Protein AF-A0A9E1NHL4-F1 (afdb_monomer)

Foldseek 3Di:
DDLVVLLVVLQVCLQQLVLVVNLVSCPDPVHDDDQVSLLNSLVSNLVHNLVNVLCCLVPVQVQDDPVVSVVLSVQLNVQSHSVSVVSNSVSSVCNVVSSVVSPDPDPDD

Radius of gyration: 14.48 Å; Cα contacts (8 Å, |Δi|>4): 115; chains: 1; bounding box: 31×28×46 Å

pLDDT: mean 79.1, std 15.1, range [36.72, 96.0]

Secondary structure (DSSP, 8-state):
--HHHHHHHHHHHHHTT-HHHHHHHHT-TT----HHHHHHHHHHIIIIIHHHHHHHHHHHH--S-HHHHHHHHHHHHHT-SGGGHHHHHHHHHHHHHHHHHT--S----

Sequence (109 aa):
MENTDLLEKAMEFAGKGKGRRLLNTLNKRDNYLTSFELDKVLRIYCKIGLPKEVELLKTRRGILGDDQYNTLAEKVRVNCCSERYDEFAVSLGNLLTSGMKMNPTKMDV

Structure (mmCIF, N/CA/C/O backbone):
data_AF-A0A9E1NHL4-F1
#
_entry.id   AF-A0A9E1NHL4-F1
#
loop_
_atom_site.group_PDB
_atom_site.id
_atom_site.type_symbol
_atom_site.label_atom_id
_atom_site.label_alt_id
_atom_site.label_comp_id
_atom_site.label_asym_id
_atom_site.label_entity_id
_atom_site.label_seq_id
_atom_site.pdbx_PDB_ins_code
_atom_site.Cartn_x
_atom_site.Cartn_y
_atom_site.Cartn_z
_atom_site.occupancy
_atom_site.B_iso_or_equiv
_atom_site.auth_seq_id
_atom_site.auth_comp_id
_atom_site.auth_asym_id
_atom_site.auth_atom_id
_atom_site.pdbx_PDB_model_num
ATOM 1 N N . MET A 1 1 ? -8.922 -12.011 17.666 1.00 50.38 1 MET A N 1
ATOM 2 C CA . MET A 1 1 ? -7.700 -11.320 17.214 1.00 50.38 1 MET A CA 1
ATOM 3 C C . MET A 1 1 ? -8.032 -9.845 17.320 1.00 50.38 1 MET A C 1
ATOM 5 O O . MET A 1 1 ? -8.921 -9.402 16.608 1.00 50.38 1 MET A O 1
ATOM 9 N N . GLU A 1 2 ? -7.508 -9.162 18.335 1.00 58.59 2 GLU A N 1
ATOM 10 C CA . GLU A 1 2 ? -7.857 -7.763 18.618 1.00 58.59 2 GLU A CA 1
ATOM 11 C C . GLU A 1 2 ? -7.468 -6.871 17.429 1.00 58.59 2 GLU A C 1
ATOM 13 O O . GLU A 1 2 ? -6.418 -7.083 16.821 1.00 58.59 2 GLU A O 1
ATOM 18 N N . ASN A 1 3 ? -8.307 -5.884 17.090 1.00 63.62 3 ASN A N 1
ATOM 19 C CA . ASN A 1 3 ? -8.119 -4.968 15.949 1.00 63.62 3 ASN A CA 1
ATOM 20 C C . ASN A 1 3 ? -6.725 -4.306 15.901 1.00 63.62 3 ASN A C 1
ATOM 22 O O . ASN A 1 3 ? -6.252 -3.936 14.826 1.00 63.62 3 ASN A O 1
ATOM 26 N N . THR A 1 4 ? -6.038 -4.218 17.039 1.00 73.00 4 THR A N 1
ATOM 27 C CA . THR A 1 4 ? -4.667 -3.717 17.171 1.00 73.00 4 THR A CA 1
ATOM 28 C C . THR A 1 4 ? -3.646 -4.539 16.369 1.00 73.00 4 THR A C 1
ATOM 30 O O . THR A 1 4 ? -2.835 -3.958 15.652 1.00 73.00 4 THR A O 1
ATOM 33 N N . ASP A 1 5 ? -3.724 -5.878 16.393 1.00 85.50 5 ASP A N 1
ATOM 34 C CA . ASP A 1 5 ? -2.795 -6.762 15.654 1.00 85.50 5 ASP A CA 1
ATOM 35 C C . ASP A 1 5 ? -2.981 -6.629 14.132 1.00 85.50 5 ASP A C 1
ATOM 37 O O . ASP A 1 5 ? -2.029 -6.635 13.346 1.00 85.50 5 ASP A O 1
ATOM 41 N N . LEU A 1 6 ? -4.230 -6.428 13.699 1.00 89.94 6 LEU A N 1
ATOM 42 C CA . LEU A 1 6 ? -4.555 -6.170 12.300 1.00 89.94 6 LEU A CA 1
ATOM 43 C C . LEU A 1 6 ? -3.955 -4.844 11.817 1.00 89.94 6 LEU A C 1
ATOM 45 O O . LEU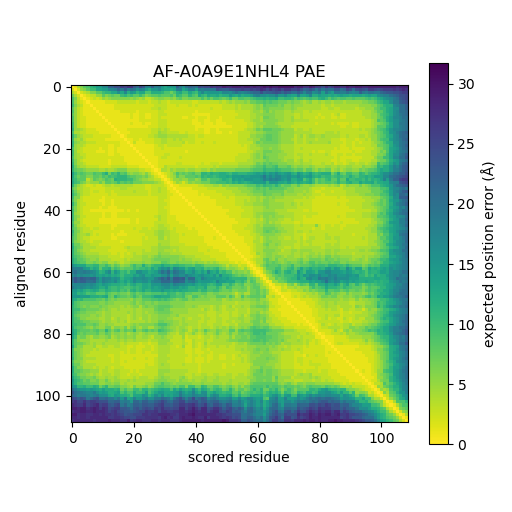 A 1 6 ? -3.341 -4.804 10.745 1.00 89.94 6 LEU A O 1
ATOM 49 N N . LEU A 1 7 ? -4.142 -3.772 12.591 1.00 91.12 7 LEU A N 1
ATOM 50 C CA . LEU A 1 7 ? -3.643 -2.442 12.259 1.00 91.12 7 LEU A CA 1
ATOM 51 C C . LEU A 1 7 ? -2.117 -2.429 12.156 1.00 91.12 7 LEU A C 1
ATOM 53 O O . LEU A 1 7 ? -1.581 -1.965 11.148 1.00 91.12 7 LEU A O 1
ATOM 57 N N . GLU A 1 8 ? -1.417 -2.976 13.151 1.00 93.06 8 GLU A N 1
ATOM 58 C CA . GLU A 1 8 ? 0.048 -3.034 13.156 1.00 93.06 8 GLU A CA 1
ATOM 59 C C . GLU A 1 8 ? 0.585 -3.776 11.932 1.00 93.06 8 GLU A C 1
ATOM 61 O O . GLU A 1 8 ? 1.476 -3.290 11.230 1.00 93.06 8 GLU A O 1
ATOM 66 N N . LYS A 1 9 ? -0.023 -4.916 11.600 1.00 93.62 9 LYS A N 1
ATOM 67 C CA . LYS A 1 9 ? 0.355 -5.720 10.437 1.00 93.62 9 LYS A CA 1
ATOM 68 C C . LYS A 1 9 ? 0.076 -5.013 9.113 1.00 93.62 9 LYS A C 1
ATOM 70 O O . LYS A 1 9 ? 0.891 -5.077 8.187 1.00 93.62 9 LYS A O 1
ATOM 75 N N . ALA A 1 10 ? -1.060 -4.325 9.007 1.00 93.00 10 ALA A N 1
ATOM 76 C CA . ALA A 1 10 ? -1.392 -3.523 7.837 1.00 93.00 10 ALA A CA 1
ATOM 77 C C . ALA A 1 10 ? -0.401 -2.359 7.670 1.00 93.00 10 ALA A C 1
ATOM 79 O O . ALA A 1 10 ? 0.119 -2.155 6.572 1.00 93.00 10 ALA A O 1
ATOM 80 N N . MET A 1 11 ? -0.057 -1.660 8.756 1.00 94.69 11 MET A N 1
ATOM 81 C CA . MET A 1 11 ? 0.963 -0.606 8.761 1.00 94.69 11 MET A CA 1
ATOM 82 C C . MET A 1 11 ? 2.356 -1.147 8.405 1.00 94.69 11 MET A C 1
ATOM 84 O O . MET A 1 11 ? 3.090 -0.506 7.650 1.00 94.69 11 MET A O 1
ATOM 88 N N . GLU A 1 12 ? 2.716 -2.344 8.875 1.00 96.00 12 GLU A N 1
ATOM 89 C CA . GLU A 1 12 ? 3.979 -3.003 8.532 1.00 96.00 12 GLU A CA 1
ATOM 90 C C . GLU A 1 12 ? 4.062 -3.297 7.026 1.00 96.00 12 GLU A C 1
ATOM 92 O O . GLU A 1 12 ? 5.058 -2.974 6.368 1.00 96.00 12 GLU A O 1
ATOM 97 N N . PHE A 1 13 ? 3.012 -3.893 6.449 1.00 95.00 13 PHE A N 1
ATOM 98 C CA . PHE A 1 13 ? 2.957 -4.159 5.010 1.00 95.00 13 PHE A CA 1
ATOM 99 C C . PHE A 1 13 ? 2.939 -2.873 4.192 1.00 95.00 13 PHE A C 1
ATOM 101 O O . PHE A 1 13 ? 3.632 -2.802 3.172 1.00 95.00 13 PHE A O 1
ATOM 108 N N . ALA A 1 14 ? 2.216 -1.860 4.669 1.00 93.31 14 ALA A N 1
ATOM 109 C CA . ALA A 1 14 ? 2.189 -0.540 4.073 1.00 93.31 14 ALA A CA 1
ATOM 110 C C . ALA A 1 14 ? 3.598 0.073 4.018 1.00 93.31 14 ALA A C 1
ATOM 112 O O . ALA A 1 14 ? 4.077 0.401 2.940 1.00 93.31 14 ALA A O 1
ATOM 113 N N . GLY A 1 15 ? 4.323 0.144 5.137 1.00 94.50 15 GLY A N 1
ATOM 114 C CA . GLY A 1 15 ? 5.650 0.775 5.197 1.00 94.50 15 GLY A CA 1
ATOM 115 C C . GLY A 1 15 ? 6.767 0.011 4.470 1.00 94.50 15 GLY A C 1
ATOM 116 O O . GLY A 1 15 ? 7.813 0.585 4.135 1.00 94.50 15 GLY A O 1
ATOM 117 N N . LYS A 1 16 ? 6.562 -1.286 4.212 1.00 92.75 16 LYS A N 1
ATOM 118 C CA . LYS A 1 16 ? 7.510 -2.154 3.494 1.00 92.75 16 LYS A CA 1
ATOM 119 C C . LYS A 1 16 ? 7.225 -2.272 1.994 1.00 92.75 16 LYS A C 1
ATOM 121 O O . LYS A 1 16 ? 7.959 -2.996 1.327 1.00 92.75 16 LYS A O 1
ATOM 126 N N . GLY A 1 17 ? 6.185 -1.615 1.472 1.00 89.25 17 GLY A N 1
ATOM 127 C CA . GLY A 1 17 ? 5.815 -1.731 0.056 1.00 89.25 17 GLY A CA 1
ATOM 128 C C . GLY A 1 17 ? 5.386 -3.149 -0.316 1.00 89.25 17 GLY A C 1
ATOM 129 O O . GLY A 1 17 ? 5.776 -3.675 -1.351 1.00 89.25 17 GLY A O 1
ATOM 130 N N . LYS A 1 18 ? 4.651 -3.819 0.581 1.00 89.56 18 LYS A N 1
ATOM 131 C CA . LYS A 1 18 ? 4.108 -5.164 0.351 1.00 89.56 18 LYS A CA 1
ATOM 132 C C . LYS A 1 18 ? 2.635 -5.067 -0.044 1.00 89.56 18 LYS A C 1
ATOM 134 O O . LYS A 1 18 ? 1.788 -5.662 0.630 1.00 89.56 18 LYS A O 1
ATOM 139 N N . GLY A 1 19 ? 2.326 -4.349 -1.125 1.00 88.62 19 GLY A N 1
ATOM 140 C CA . GLY A 1 19 ? 0.961 -4.016 -1.539 1.00 88.62 19 GLY A CA 1
ATOM 141 C C . GLY A 1 19 ? 0.044 -5.233 -1.648 1.00 88.62 19 GLY A C 1
ATOM 142 O O . GLY A 1 19 ? -1.083 -5.212 -1.162 1.00 88.62 19 GLY A O 1
ATOM 143 N N . ARG A 1 20 ? 0.549 -6.367 -2.154 1.00 88.38 20 ARG A N 1
ATOM 144 C CA . ARG A 1 20 ? -0.252 -7.605 -2.228 1.00 88.38 20 ARG A CA 1
ATOM 145 C C . ARG A 1 20 ? -0.636 -8.162 -0.861 1.00 88.38 20 ARG A C 1
ATOM 147 O O . ARG A 1 20 ? -1.755 -8.630 -0.676 1.00 88.38 20 ARG A O 1
ATOM 154 N N . ARG A 1 21 ? 0.293 -8.140 0.101 1.00 91.12 21 ARG A N 1
ATOM 155 C CA . ARG A 1 21 ? 0.004 -8.603 1.467 1.00 91.12 21 ARG A CA 1
ATOM 156 C C . ARG A 1 21 ? -0.914 -7.625 2.189 1.00 91.12 21 ARG A C 1
ATOM 158 O O . ARG A 1 21 ? -1.784 -8.079 2.925 1.00 91.12 21 ARG A O 1
ATOM 165 N N . LEU A 1 22 ? -0.751 -6.326 1.939 1.00 91.94 22 LEU A N 1
ATOM 166 C CA . LEU A 1 22 ? -1.640 -5.282 2.433 1.00 91.94 22 LEU A CA 1
ATOM 167 C C . LEU A 1 22 ? -3.081 -5.505 1.947 1.00 91.94 22 LEU A C 1
ATOM 169 O O . LEU A 1 22 ? -3.966 -5.676 2.778 1.00 91.94 22 LEU A O 1
ATOM 173 N N . LEU A 1 23 ? -3.306 -5.618 0.632 1.00 90.19 23 LEU A N 1
ATOM 174 C CA . LEU A 1 23 ? -4.638 -5.875 0.062 1.00 90.19 23 LEU A CA 1
ATOM 175 C C . LEU A 1 23 ? -5.266 -7.157 0.607 1.00 90.19 23 LEU A C 1
ATOM 177 O O . LEU A 1 23 ? -6.406 -7.145 1.052 1.00 90.19 23 LEU A O 1
ATOM 181 N N . ASN A 1 24 ? -4.506 -8.252 0.645 1.00 89.94 24 ASN A N 1
ATOM 182 C CA . ASN A 1 24 ? -4.991 -9.517 1.201 1.00 89.94 24 ASN A CA 1
ATOM 183 C C . ASN A 1 24 ? -5.319 -9.433 2.696 1.00 89.94 24 ASN A C 1
ATOM 185 O O . ASN A 1 24 ? -6.043 -10.282 3.2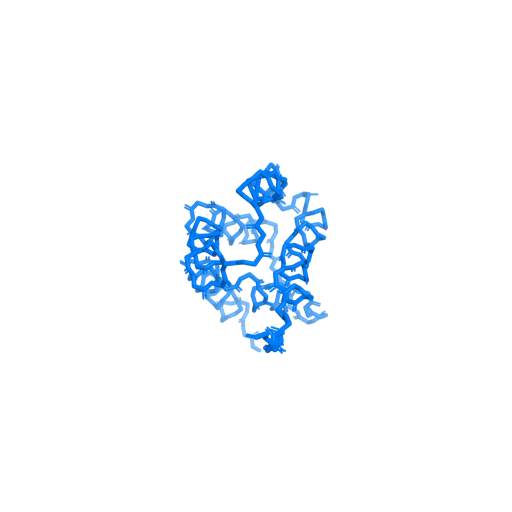05 1.00 89.94 24 ASN A O 1
ATOM 189 N N . THR A 1 25 ? -4.730 -8.482 3.418 1.00 90.25 25 THR A N 1
ATOM 190 C CA . THR A 1 25 ? -5.007 -8.268 4.841 1.00 90.25 25 THR A CA 1
ATOM 191 C C . THR A 1 25 ? -6.264 -7.429 5.018 1.00 90.25 25 THR A C 1
ATOM 193 O O . THR A 1 25 ? -7.093 -7.777 5.848 1.00 90.25 25 THR A O 1
ATOM 196 N N . LEU A 1 26 ? -6.433 -6.382 4.211 1.00 88.31 26 LEU A N 1
ATOM 197 C CA . LEU A 1 26 ? -7.571 -5.464 4.288 1.00 88.31 26 LEU A CA 1
ATOM 198 C C . LEU A 1 26 ? -8.868 -6.041 3.689 1.00 88.31 26 LEU A C 1
ATOM 200 O O . LEU A 1 26 ? -9.937 -5.758 4.203 1.00 88.31 26 LEU A O 1
ATOM 204 N N . ASN A 1 27 ? -8.789 -6.902 2.668 1.00 86.31 27 ASN A N 1
ATOM 205 C CA . ASN A 1 27 ? -9.965 -7.490 2.001 1.00 86.31 27 ASN A CA 1
ATOM 206 C C . ASN A 1 27 ? -10.515 -8.768 2.668 1.00 86.31 27 ASN A C 1
ATOM 208 O O . ASN A 1 27 ? -11.362 -9.458 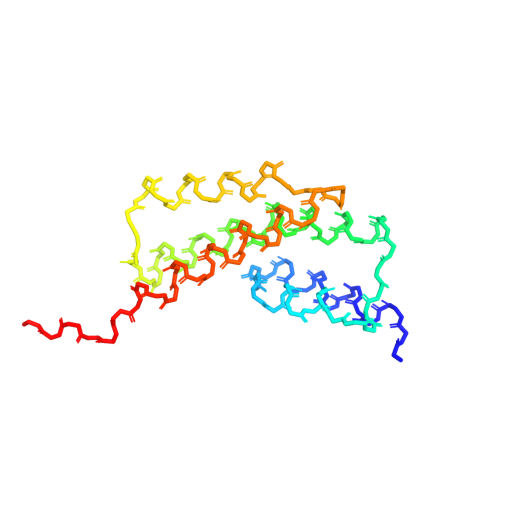2.097 1.00 86.31 27 ASN A O 1
ATOM 212 N N . LYS A 1 28 ? -10.022 -9.150 3.851 1.00 85.81 28 LYS A N 1
ATOM 213 C CA . LYS A 1 28 ? -10.564 -10.308 4.580 1.00 85.81 28 LYS A CA 1
ATOM 214 C C . LYS A 1 28 ? -11.882 -9.932 5.249 1.00 85.81 28 LYS A C 1
ATOM 216 O O . LYS A 1 28 ? -11.939 -8.936 5.955 1.00 85.81 28 LYS A O 1
ATOM 221 N N . ARG A 1 29 ? -12.905 -10.779 5.088 1.00 70.06 29 ARG A N 1
ATOM 222 C CA . ARG A 1 29 ? -14.279 -10.551 5.583 1.00 70.06 29 ARG A CA 1
ATOM 223 C C . ARG A 1 29 ? -14.401 -10.286 7.089 1.00 70.06 29 ARG A C 1
ATOM 225 O O . ARG A 1 29 ? -15.390 -9.689 7.491 1.00 70.06 29 ARG A O 1
ATOM 232 N N . ASP A 1 30 ? -13.418 -10.700 7.885 1.00 77.38 30 ASP A N 1
ATOM 233 C CA . ASP A 1 30 ? -13.428 -10.552 9.349 1.00 77.38 30 ASP A CA 1
ATOM 234 C C . ASP A 1 30 ? -12.505 -9.425 9.847 1.00 77.38 30 ASP A C 1
ATOM 236 O O . ASP A 1 30 ? -12.391 -9.192 11.048 1.00 77.38 30 ASP A O 1
ATOM 240 N N . ASN A 1 31 ? -11.827 -8.728 8.931 1.00 78.25 31 ASN A N 1
ATOM 241 C CA . ASN A 1 31 ? -10.864 -7.683 9.244 1.00 78.25 31 ASN A CA 1
ATOM 242 C C . ASN A 1 31 ? -11.503 -6.312 9.024 1.00 78.25 31 ASN A C 1
ATOM 244 O O . ASN A 1 31 ? -11.608 -5.849 7.891 1.00 78.25 31 ASN A O 1
ATOM 248 N N . TYR A 1 32 ? -11.888 -5.648 10.109 1.00 79.38 32 TYR A N 1
ATOM 249 C CA . TYR A 1 32 ? -12.489 -4.320 10.049 1.00 79.38 32 TYR A CA 1
ATOM 250 C C . TYR A 1 32 ? -11.553 -3.300 10.687 1.00 79.38 32 TYR A C 1
ATOM 252 O O . TYR A 1 32 ? -11.299 -3.339 11.887 1.00 79.38 32 TYR A O 1
ATOM 260 N N . LEU A 1 33 ? -11.052 -2.377 9.868 1.00 85.81 33 LEU A N 1
ATOM 261 C CA . LEU A 1 33 ? -10.434 -1.145 10.343 1.00 85.81 33 LEU A CA 1
ATOM 262 C C . LEU A 1 33 ? -11.478 -0.033 10.315 1.00 85.81 33 LEU A C 1
ATOM 264 O O . LEU A 1 33 ? -12.300 0.042 9.399 1.00 85.81 33 LEU A O 1
ATOM 268 N N . THR A 1 34 ? -11.420 0.864 11.292 1.00 90.31 34 THR A N 1
ATOM 269 C CA . THR A 1 34 ? -12.154 2.129 11.216 1.00 90.31 34 THR A CA 1
ATOM 270 C C . THR A 1 34 ? -11.659 2.960 10.028 1.00 90.31 34 THR A C 1
ATOM 272 O O . THR A 1 34 ? -10.534 2.787 9.549 1.00 90.31 34 THR A O 1
ATOM 275 N N . SER A 1 35 ? -12.466 3.919 9.565 1.00 87.44 35 SER A N 1
ATOM 276 C CA . SER A 1 35 ? -12.063 4.821 8.473 1.00 87.44 35 SER A CA 1
ATOM 277 C C . SER A 1 35 ? -10.762 5.574 8.783 1.00 87.44 35 SER A C 1
ATOM 279 O O . SER A 1 35 ? -9.942 5.779 7.890 1.00 87.44 35 SER A O 1
ATOM 281 N N . PHE A 1 36 ? -10.543 5.930 10.052 1.00 90.12 36 PHE A N 1
ATOM 282 C CA . PHE A 1 36 ? -9.336 6.599 10.536 1.00 90.12 36 PHE A CA 1
ATOM 283 C C . PHE A 1 36 ? -8.099 5.691 10.516 1.00 90.12 36 PHE A C 1
ATOM 285 O O . PHE A 1 36 ? -7.011 6.114 10.124 1.00 90.12 36 PHE A O 1
ATOM 292 N N . GLU A 1 37 ? -8.246 4.434 10.925 1.00 92.44 37 GLU A N 1
ATOM 293 C CA . GLU A 1 37 ? -7.167 3.444 10.879 1.00 92.44 37 GLU A CA 1
ATOM 294 C C . GLU A 1 37 ? -6.793 3.089 9.442 1.00 92.44 37 GLU A C 1
ATOM 296 O O . GLU A 1 37 ? -5.610 3.049 9.099 1.00 92.44 37 GLU A O 1
ATOM 301 N N . LEU A 1 38 ? -7.799 2.905 8.585 1.00 91.31 38 LEU A N 1
ATOM 302 C CA . LEU A 1 38 ? -7.590 2.685 7.164 1.00 91.31 38 LEU A CA 1
ATOM 303 C C . LEU A 1 38 ? -6.873 3.882 6.524 1.00 91.31 38 LEU A C 1
ATOM 305 O O . LEU A 1 38 ? -5.891 3.682 5.814 1.00 91.31 38 LEU A O 1
ATOM 309 N N . ASP A 1 39 ? -7.284 5.118 6.826 1.00 91.50 39 ASP A N 1
ATOM 310 C CA . ASP A 1 39 ? -6.609 6.327 6.331 1.00 91.50 39 ASP A CA 1
ATOM 311 C C . ASP A 1 39 ? -5.127 6.366 6.742 1.00 91.50 39 ASP A C 1
ATOM 313 O O . ASP A 1 39 ? -4.254 6.619 5.909 1.00 91.50 39 ASP A O 1
ATOM 317 N N . LYS A 1 40 ? -4.798 6.025 7.995 1.00 92.81 40 LYS A N 1
ATOM 318 C CA . LYS A 1 40 ? -3.396 5.926 8.444 1.00 92.81 40 LYS A CA 1
ATOM 319 C C . LYS A 1 40 ? -2.597 4.910 7.632 1.00 92.81 40 LYS A C 1
ATOM 321 O O . LYS A 1 40 ? -1.490 5.217 7.184 1.00 92.81 40 LYS A O 1
ATOM 326 N N . VAL A 1 41 ? -3.145 3.710 7.446 1.00 93.56 41 VAL A N 1
ATOM 327 C CA . VAL A 1 41 ? -2.505 2.635 6.677 1.00 93.56 41 VAL A CA 1
ATOM 328 C C . VAL A 1 41 ? -2.266 3.076 5.232 1.00 93.56 41 VAL A C 1
ATOM 330 O O . VAL A 1 41 ? -1.152 2.930 4.723 1.00 93.56 41 VAL A O 1
ATOM 333 N N . LEU A 1 42 ? -3.279 3.664 4.591 1.00 91.69 42 LEU A N 1
ATOM 334 C CA . LEU A 1 42 ? -3.191 4.154 3.217 1.00 91.69 42 LEU A CA 1
ATOM 335 C C . LEU A 1 42 ? -2.154 5.275 3.091 1.00 91.69 42 LEU A C 1
ATOM 337 O O . LEU A 1 42 ? -1.275 5.195 2.234 1.00 91.69 42 LEU A O 1
ATOM 341 N N . ARG A 1 43 ? -2.144 6.255 4.004 1.00 92.00 43 ARG A N 1
ATOM 342 C CA . ARG A 1 43 ? -1.124 7.319 4.028 1.00 92.00 43 ARG A CA 1
ATOM 343 C C . ARG A 1 43 ? 0.295 6.771 4.127 1.00 92.00 43 ARG A C 1
ATOM 345 O O . ARG A 1 43 ? 1.180 7.259 3.424 1.00 92.00 43 ARG A O 1
ATOM 352 N N . ILE A 1 44 ? 0.527 5.777 4.987 1.00 94.12 44 ILE A N 1
ATOM 353 C CA . ILE A 1 44 ? 1.841 5.129 5.112 1.00 94.12 44 ILE A CA 1
ATOM 354 C C . ILE A 1 44 ? 2.208 4.433 3.808 1.00 94.12 44 ILE A C 1
ATOM 356 O O . ILE A 1 44 ? 3.326 4.602 3.314 1.00 94.12 44 ILE A O 1
ATOM 360 N N . TYR A 1 45 ? 1.272 3.673 3.240 1.00 92.19 45 TYR A N 1
ATOM 361 C CA . TYR A 1 45 ? 1.518 2.980 1.989 1.00 92.19 45 TYR A CA 1
ATOM 362 C C . TYR A 1 45 ? 1.862 3.983 0.890 1.00 92.19 45 TYR A C 1
ATOM 364 O O . TYR A 1 45 ? 2.890 3.835 0.254 1.00 92.19 45 TYR A O 1
ATOM 372 N N . CYS A 1 46 ? 1.125 5.073 0.721 1.00 89.44 46 CYS A N 1
ATOM 373 C CA . CYS A 1 46 ? 1.399 6.007 -0.370 1.00 89.44 46 CYS A CA 1
ATOM 374 C C . CYS A 1 46 ? 2.654 6.852 -0.184 1.00 89.44 46 CYS A C 1
ATOM 376 O O . CYS A 1 46 ? 3.330 7.151 -1.165 1.00 89.44 46 CYS A O 1
ATOM 378 N N . LYS A 1 47 ? 3.005 7.213 1.055 1.00 90.25 47 LYS A N 1
ATOM 379 C CA . LYS A 1 47 ? 4.231 7.979 1.318 1.00 90.25 47 LYS A CA 1
ATOM 380 C C . LYS A 1 47 ? 5.494 7.125 1.284 1.00 90.25 47 LYS A C 1
ATOM 382 O O . LYS A 1 47 ? 6.548 7.630 0.920 1.00 90.25 47 LYS A O 1
ATOM 387 N N . ILE A 1 48 ? 5.406 5.867 1.714 1.00 91.38 48 ILE A N 1
ATOM 388 C CA . ILE A 1 48 ? 6.581 5.025 1.975 1.00 91.38 48 ILE A CA 1
ATOM 389 C C . ILE A 1 48 ? 6.525 3.737 1.157 1.00 91.38 48 ILE A C 1
ATOM 391 O O . ILE A 1 48 ? 7.496 3.375 0.497 1.00 91.38 48 ILE A O 1
ATOM 395 N N . GLY A 1 49 ? 5.399 3.032 1.214 1.00 91.31 49 GLY A N 1
ATOM 396 C CA . GLY A 1 49 ? 5.222 1.726 0.590 1.00 91.31 49 GLY A CA 1
ATOM 397 C C . GLY A 1 49 ? 5.271 1.735 -0.927 1.00 91.31 49 GLY A C 1
ATOM 398 O O . GLY A 1 49 ? 6.045 0.990 -1.513 1.00 91.31 49 GLY A O 1
ATOM 399 N N . LEU A 1 50 ? 4.456 2.579 -1.549 1.00 87.44 50 LEU A N 1
ATOM 400 C CA . LEU A 1 50 ? 4.294 2.690 -2.985 1.00 87.44 50 LEU A CA 1
ATOM 401 C C . LEU A 1 50 ? 5.608 3.107 -3.659 1.00 87.44 50 LEU A C 1
ATOM 403 O O . LEU A 1 50 ? 6.004 2.393 -4.573 1.00 87.44 50 LEU A O 1
ATOM 407 N N . PRO A 1 51 ? 6.356 4.137 -3.200 1.00 86.31 51 PRO A N 1
ATOM 408 C CA . PRO A 1 51 ? 7.680 4.429 -3.754 1.00 86.31 51 PRO A CA 1
ATOM 409 C C . PRO A 1 51 ? 8.636 3.232 -3.704 1.00 86.31 51 PRO A C 1
ATOM 411 O O . PRO A 1 51 ? 9.265 2.913 -4.709 1.00 86.31 51 PRO A O 1
ATOM 414 N N . LYS A 1 52 ? 8.698 2.516 -2.571 1.00 88.12 52 LYS A N 1
ATOM 415 C CA . LYS A 1 52 ? 9.537 1.313 -2.431 1.00 88.12 52 LYS A CA 1
ATOM 416 C C . LYS A 1 52 ? 9.092 0.184 -3.354 1.00 88.12 52 LYS A C 1
ATOM 418 O O . LYS A 1 52 ? 9.923 -0.514 -3.923 1.00 88.12 52 LYS A O 1
ATOM 423 N N . GLU A 1 53 ? 7.788 -0.033 -3.482 1.00 83.06 53 GLU A N 1
ATOM 424 C CA . GLU A 1 53 ? 7.237 -1.077 -4.345 1.00 83.06 53 GLU A CA 1
ATOM 425 C C . GLU A 1 53 ? 7.489 -0.750 -5.820 1.00 83.06 53 GLU A C 1
ATOM 427 O O . GLU A 1 53 ? 7.923 -1.623 -6.568 1.00 83.06 53 GLU A O 1
ATOM 432 N N . VAL A 1 54 ? 7.333 0.518 -6.213 1.00 78.94 54 VAL A N 1
ATOM 433 C CA . VAL A 1 54 ? 7.707 1.027 -7.540 1.00 78.94 54 VAL A CA 1
ATOM 434 C C . VAL A 1 54 ? 9.195 0.815 -7.799 1.00 78.94 54 VAL A C 1
ATOM 436 O O . VAL A 1 54 ? 9.550 0.256 -8.832 1.00 78.94 54 VAL A O 1
ATOM 439 N N . GLU A 1 55 ? 10.070 1.182 -6.862 1.00 79.44 55 GLU A N 1
ATOM 440 C CA . GLU A 1 55 ? 11.515 0.984 -7.000 1.00 79.44 55 GLU A CA 1
ATOM 441 C C . GLU A 1 55 ? 11.872 -0.502 -7.148 1.00 79.44 55 GLU A C 1
ATOM 443 O O . GLU A 1 55 ? 12.647 -0.866 -8.032 1.00 79.44 55 GLU A O 1
ATOM 448 N N . LEU A 1 56 ? 11.275 -1.387 -6.342 1.00 77.44 56 LEU A N 1
ATOM 449 C CA . LEU A 1 56 ? 11.490 -2.835 -6.427 1.00 77.44 56 LEU A CA 1
ATOM 450 C C . LEU A 1 56 ? 11.026 -3.411 -7.767 1.00 77.44 56 LEU A C 1
ATOM 452 O O . LEU A 1 56 ? 11.728 -4.232 -8.358 1.00 77.44 56 LEU A O 1
ATOM 456 N N . LEU A 1 57 ? 9.846 -3.010 -8.240 1.00 72.44 57 LEU A N 1
ATOM 457 C CA . LEU A 1 57 ? 9.295 -3.471 -9.513 1.00 72.44 57 LEU A CA 1
ATOM 458 C C . LEU A 1 57 ? 10.088 -2.917 -10.708 1.00 72.44 57 LEU A C 1
ATOM 460 O O . LEU A 1 57 ? 10.306 -3.645 -11.677 1.00 72.44 57 LEU A O 1
ATOM 464 N N . LYS A 1 58 ? 10.591 -1.682 -10.605 1.00 72.50 58 LYS A N 1
ATOM 465 C CA . LYS A 1 58 ? 11.471 -1.063 -11.600 1.00 72.50 58 LYS A CA 1
ATOM 466 C C . LYS A 1 58 ? 12.830 -1.763 -11.664 1.00 72.50 58 LYS A C 1
ATOM 468 O O . LYS A 1 58 ? 13.213 -2.271 -12.710 1.00 72.50 58 LYS A O 1
ATOM 473 N N . THR A 1 59 ? 13.547 -1.820 -10.542 1.00 70.00 59 THR A N 1
ATOM 474 C CA . THR A 1 59 ? 14.962 -2.236 -10.491 1.00 70.00 59 THR A CA 1
ATOM 475 C C . THR A 1 59 ? 15.166 -3.744 -10.524 1.00 70.00 59 THR A C 1
ATOM 477 O O . THR A 1 59 ? 16.096 -4.220 -11.165 1.00 70.00 59 THR A O 1
ATOM 480 N N . ARG A 1 60 ? 14.324 -4.516 -9.826 1.00 65.44 60 ARG A N 1
ATOM 481 C CA . ARG A 1 60 ? 14.556 -5.961 -9.657 1.00 65.44 60 ARG A CA 1
ATOM 482 C C . ARG A 1 60 ? 13.859 -6.817 -10.689 1.0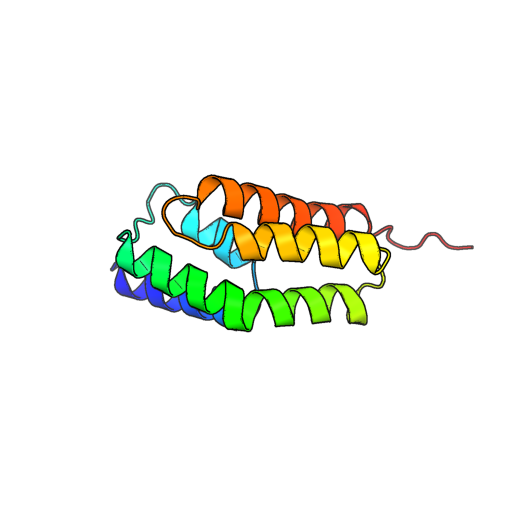0 65.44 60 ARG A C 1
ATOM 484 O O . ARG A 1 60 ? 14.174 -7.999 -10.786 1.00 65.44 60 ARG A O 1
ATOM 491 N N . ARG A 1 61 ? 12.855 -6.270 -11.371 1.00 62.00 61 ARG A N 1
ATOM 492 C CA . ARG A 1 61 ? 12.023 -7.058 -12.272 1.00 62.00 61 ARG A CA 1
ATOM 493 C C . ARG A 1 61 ? 12.200 -6.666 -13.737 1.00 62.00 61 ARG A C 1
ATOM 495 O O . ARG A 1 61 ? 12.217 -7.567 -14.557 1.00 62.00 61 ARG A O 1
ATOM 502 N N . GLY A 1 62 ? 12.403 -5.388 -14.078 1.00 61.59 62 GLY A N 1
ATOM 503 C CA . GLY A 1 62 ? 12.632 -4.984 -15.478 1.00 61.59 62 GLY A CA 1
ATOM 504 C C . GLY A 1 62 ? 11.437 -5.276 -16.399 1.00 61.59 62 GLY A C 1
ATOM 505 O O . GLY A 1 62 ? 11.612 -5.614 -17.562 1.00 61.59 62 GLY A O 1
ATOM 506 N N . ILE A 1 63 ? 10.224 -5.214 -15.840 1.00 58.56 63 ILE A N 1
ATOM 507 C CA . ILE A 1 63 ? 9.019 -5.846 -16.397 1.00 58.56 63 ILE A CA 1
ATOM 508 C C . ILE A 1 63 ? 8.109 -4.898 -17.222 1.00 58.56 63 ILE A C 1
ATOM 510 O O . ILE A 1 63 ? 7.346 -5.378 -18.053 1.00 58.56 63 ILE A O 1
ATOM 514 N N . LEU A 1 64 ? 8.161 -3.573 -17.032 1.00 55.62 64 LEU A N 1
ATOM 515 C CA . LEU A 1 64 ? 7.395 -2.592 -17.830 1.00 55.62 64 LEU A CA 1
ATOM 516 C C . LEU A 1 64 ? 8.298 -1.420 -18.244 1.00 55.62 64 LEU A C 1
ATOM 518 O O . LEU A 1 64 ? 9.290 -1.139 -17.568 1.00 55.62 64 LEU A O 1
ATOM 522 N N . GLY A 1 65 ? 7.903 -0.709 -19.305 1.00 61.25 65 GLY A N 1
ATOM 523 C CA . GLY A 1 65 ? 8.463 0.598 -19.661 1.00 61.25 65 GLY A CA 1
ATOM 524 C C . GLY A 1 65 ? 8.188 1.666 -18.592 1.00 61.25 65 GLY A C 1
ATOM 525 O O . GLY A 1 65 ? 7.205 1.587 -17.844 1.00 61.25 65 GLY A O 1
ATOM 526 N N . ASP A 1 66 ? 9.076 2.660 -18.501 1.00 64.44 66 ASP A N 1
ATOM 527 C CA . ASP A 1 66 ? 9.050 3.712 -17.471 1.00 64.44 66 ASP A CA 1
ATOM 528 C C . ASP A 1 66 ? 7.724 4.500 -17.442 1.00 64.44 66 ASP A C 1
ATOM 530 O O . ASP A 1 66 ? 7.197 4.847 -16.384 1.00 64.44 66 ASP A O 1
ATOM 534 N N . ASP A 1 67 ? 7.152 4.749 -18.612 1.00 70.25 67 ASP A N 1
ATOM 535 C CA . ASP A 1 67 ? 5.908 5.471 -18.862 1.00 70.25 67 ASP A CA 1
ATOM 536 C C . ASP A 1 67 ? 4.663 4.724 -18.354 1.00 70.25 67 ASP A C 1
ATOM 538 O O . ASP A 1 67 ? 3.765 5.322 -17.746 1.00 70.25 67 ASP A O 1
ATOM 542 N N . GLN A 1 68 ? 4.632 3.401 -18.517 1.00 70.50 68 GLN A N 1
ATOM 543 C CA . GLN A 1 68 ? 3.523 2.561 -18.060 1.00 70.50 68 GLN A CA 1
ATOM 544 C C . GLN A 1 68 ? 3.527 2.379 -16.532 1.00 70.50 68 GLN A C 1
ATOM 546 O O . GLN A 1 68 ? 2.460 2.390 -15.907 1.00 70.50 68 GLN A O 1
ATOM 551 N N . TYR A 1 69 ? 4.713 2.283 -15.913 1.00 72.19 69 TYR A N 1
ATOM 552 C CA . TYR A 1 69 ? 4.857 2.205 -14.453 1.00 72.19 69 TYR A CA 1
ATOM 553 C C . TYR A 1 69 ? 4.465 3.507 -13.761 1.00 72.19 69 TYR A C 1
ATOM 555 O O . TYR A 1 69 ? 3.675 3.483 -12.815 1.00 72.19 69 TYR A O 1
ATOM 563 N N . ASN A 1 70 ? 4.986 4.639 -14.238 1.00 73.31 70 ASN A N 1
ATOM 564 C CA . ASN A 1 70 ? 4.725 5.939 -13.623 1.00 73.31 70 ASN A CA 1
ATOM 565 C C . ASN A 1 70 ? 3.238 6.301 -13.696 1.00 73.31 70 ASN A C 1
ATOM 567 O O . ASN A 1 70 ? 2.660 6.745 -12.706 1.00 73.31 70 ASN A O 1
ATOM 571 N N . THR A 1 71 ? 2.592 6.022 -14.831 1.00 78.75 71 THR A N 1
ATOM 572 C CA . THR A 1 71 ? 1.155 6.270 -15.009 1.00 78.75 71 THR A CA 1
ATOM 573 C C . THR A 1 71 ? 0.305 5.458 -14.030 1.00 78.75 71 THR A C 1
ATOM 575 O O . THR A 1 71 ? -0.658 5.971 -13.459 1.00 78.75 71 THR A O 1
ATOM 578 N N . LEU A 1 72 ? 0.637 4.181 -13.818 1.00 72.81 72 LEU A N 1
ATOM 579 C CA . LEU A 1 72 ? -0.127 3.318 -12.917 1.00 72.81 72 LEU A CA 1
ATOM 580 C C . LEU A 1 72 ? 0.143 3.640 -11.440 1.00 72.81 72 LEU A C 1
ATOM 582 O O . LEU A 1 72 ? -0.794 3.658 -10.643 1.00 72.81 72 LEU A O 1
ATOM 586 N N . ALA A 1 73 ? 1.393 3.942 -11.084 1.00 78.31 73 ALA A N 1
ATOM 587 C CA . ALA A 1 73 ? 1.758 4.389 -9.743 1.00 78.31 73 ALA A CA 1
ATOM 588 C C . ALA A 1 73 ? 1.062 5.708 -9.378 1.00 78.31 73 ALA A C 1
ATOM 590 O O . ALA A 1 73 ? 0.538 5.833 -8.272 1.00 78.31 73 ALA A O 1
ATOM 591 N N . GLU A 1 74 ? 0.973 6.654 -10.316 1.00 82.69 74 GLU A N 1
ATOM 592 C CA . GLU A 1 74 ? 0.268 7.915 -10.085 1.00 82.69 74 GLU A CA 1
ATOM 593 C C . GLU A 1 74 ? -1.232 7.691 -9.854 1.00 82.69 74 GLU A C 1
ATOM 595 O O . GLU A 1 74 ? -1.803 8.284 -8.942 1.00 82.69 74 GLU A O 1
ATOM 600 N N . LYS A 1 75 ? -1.866 6.760 -10.582 1.00 82.00 75 LYS A N 1
ATOM 601 C CA . LYS A 1 75 ? -3.267 6.374 -10.319 1.00 82.00 75 LYS A CA 1
ATOM 602 C C . LYS A 1 75 ? -3.461 5.846 -8.897 1.00 82.00 75 LYS A C 1
ATOM 604 O O . LYS A 1 75 ? -4.397 6.256 -8.216 1.00 82.00 75 LYS A O 1
ATOM 609 N N . VAL A 1 76 ? -2.565 4.975 -8.423 1.00 82.12 76 VAL A N 1
ATOM 610 C CA . VAL A 1 76 ? -2.606 4.483 -7.033 1.00 82.12 76 VAL A CA 1
ATOM 611 C C . VAL A 1 76 ? -2.415 5.637 -6.044 1.00 82.12 76 VAL A C 1
ATOM 613 O O . VAL A 1 76 ? -3.124 5.704 -5.041 1.00 82.12 76 VAL A O 1
ATOM 616 N N . ARG A 1 77 ? -1.500 6.569 -6.337 1.00 82.81 77 ARG A N 1
ATOM 617 C CA . ARG A 1 77 ? -1.216 7.739 -5.495 1.00 82.81 77 ARG A CA 1
ATOM 618 C C . ARG A 1 77 ? -2.430 8.662 -5.356 1.00 82.81 77 ARG A C 1
ATOM 620 O O . ARG A 1 77 ? -2.752 9.061 -4.241 1.00 82.81 77 ARG A O 1
ATOM 627 N N . VAL A 1 78 ? -3.110 8.973 -6.462 1.00 85.25 78 VAL A N 1
ATOM 628 C CA . VAL A 1 78 ? -4.294 9.855 -6.495 1.00 85.25 78 VAL A CA 1
ATOM 629 C C . VAL A 1 78 ? -5.486 9.250 -5.749 1.00 85.25 78 VAL A C 1
ATOM 631 O O . VAL A 1 78 ? -6.288 9.979 -5.168 1.00 85.25 78 VAL A O 1
ATOM 634 N N . ASN A 1 79 ? -5.588 7.922 -5.719 1.00 83.50 79 ASN A N 1
ATOM 635 C CA . ASN A 1 79 ? -6.713 7.213 -5.106 1.00 83.50 79 ASN A CA 1
ATOM 636 C C . ASN A 1 79 ? -6.462 6.829 -3.639 1.00 83.50 79 ASN A C 1
ATOM 638 O O . ASN A 1 79 ? -7.209 6.046 -3.063 1.00 83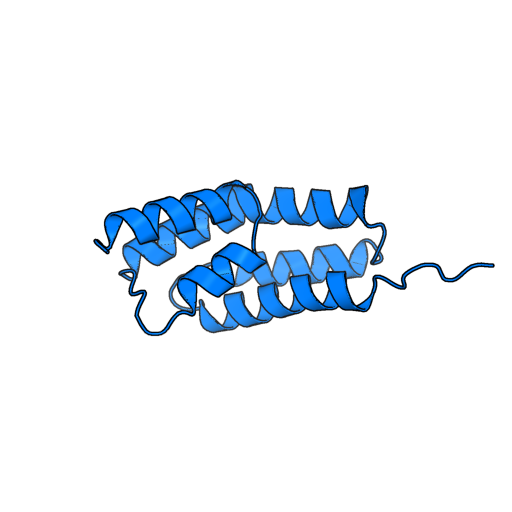.50 79 ASN A O 1
ATOM 642 N N . CYS A 1 80 ? -5.410 7.360 -3.017 1.00 80.56 80 CYS A N 1
ATOM 643 C CA . CYS A 1 80 ? -4.951 6.934 -1.703 1.00 80.56 80 CYS A CA 1
ATOM 644 C C . CYS A 1 80 ? -5.711 7.557 -0.521 1.00 80.56 80 CYS A C 1
ATOM 646 O O . CYS A 1 80 ? -5.125 8.234 0.327 1.00 80.56 80 CYS A O 1
ATOM 648 N N . CYS A 1 81 ? -7.021 7.336 -0.457 1.00 84.50 81 CYS A N 1
ATOM 649 C CA . CYS A 1 81 ? -7.863 7.735 0.667 1.00 84.50 81 CYS A CA 1
ATOM 650 C C . CYS A 1 81 ? -8.869 6.634 1.016 1.00 84.50 81 CYS A C 1
ATOM 652 O O . CYS A 1 81 ? -9.201 5.790 0.183 1.00 84.50 81 CYS A O 1
ATOM 654 N N . SER A 1 82 ? -9.344 6.631 2.264 1.00 85.50 82 SER A N 1
ATOM 655 C CA . SER A 1 82 ? -10.285 5.617 2.760 1.00 85.50 82 SER A CA 1
ATOM 656 C C . SER A 1 82 ? -11.613 5.625 1.996 1.00 85.50 82 SER A C 1
ATOM 658 O O . SER A 1 82 ? -12.156 4.564 1.716 1.00 85.50 82 SER A O 1
ATOM 660 N N . GLU A 1 83 ? -12.083 6.801 1.579 1.00 89.31 83 GLU A N 1
ATOM 661 C CA . GLU A 1 83 ? -13.291 6.990 0.758 1.00 89.31 83 GLU A CA 1
ATOM 662 C C . GLU A 1 83 ? -13.169 6.392 -0.650 1.00 89.31 83 GLU A C 1
ATOM 664 O O . GLU A 1 83 ? -14.172 6.054 -1.269 1.00 89.31 83 GLU A O 1
ATOM 669 N N . ARG A 1 84 ? -11.939 6.248 -1.158 1.00 89.56 84 ARG A N 1
ATOM 670 C CA . ARG A 1 84 ? -11.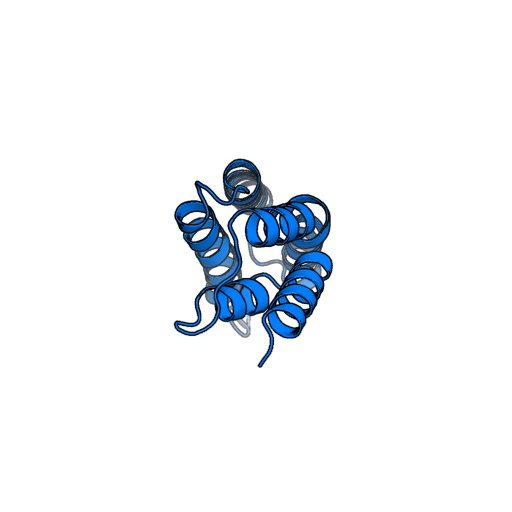647 5.690 -2.488 1.00 89.56 84 ARG A CA 1
ATOM 671 C C . ARG A 1 84 ? -10.880 4.378 -2.389 1.00 89.56 84 ARG A C 1
ATOM 673 O O . ARG A 1 84 ? -10.167 4.000 -3.319 1.00 89.56 84 ARG A O 1
ATOM 680 N N . TYR A 1 85 ? -11.031 3.670 -1.267 1.00 88.62 85 TYR A N 1
ATOM 681 C CA . TYR A 1 85 ? -10.334 2.411 -1.026 1.00 88.62 85 TYR A CA 1
ATOM 682 C C . TYR A 1 85 ? -10.583 1.387 -2.137 1.00 88.62 85 TYR A C 1
ATOM 684 O O . TYR A 1 85 ? -9.644 0.721 -2.563 1.00 88.62 85 TYR A O 1
ATOM 692 N N . ASP A 1 86 ? -11.807 1.299 -2.657 1.00 89.62 86 ASP A N 1
ATOM 693 C CA . ASP A 1 86 ? -12.135 0.363 -3.734 1.00 89.62 86 ASP A CA 1
ATOM 694 C C . ASP A 1 86 ? -11.335 0.669 -5.010 1.00 89.62 86 ASP A C 1
ATOM 696 O O . ASP A 1 86 ? -10.732 -0.220 -5.617 1.00 89.62 86 ASP A O 1
ATOM 700 N N . GLU A 1 87 ? -11.236 1.948 -5.382 1.00 90.31 87 GLU A N 1
ATOM 701 C CA . GLU A 1 87 ? -10.433 2.391 -6.526 1.00 90.31 87 GLU A CA 1
ATOM 702 C C . GLU A 1 87 ? -8.934 2.167 -6.299 1.00 90.31 87 GLU A C 1
ATOM 704 O O . GLU A 1 87 ? -8.204 1.768 -7.218 1.00 90.31 87 GLU A O 1
ATOM 709 N N . PHE A 1 88 ? -8.464 2.401 -5.071 1.00 89.00 88 PHE A N 1
ATOM 710 C CA . PHE A 1 88 ? -7.107 2.077 -4.648 1.00 89.00 88 PHE A CA 1
ATOM 711 C C . PHE A 1 88 ? -6.832 0.576 -4.780 1.00 89.00 88 PHE A C 1
ATOM 713 O O . PHE A 1 88 ? -5.821 0.192 -5.372 1.00 89.00 88 PHE A O 1
ATOM 720 N N . ALA A 1 89 ? -7.732 -0.277 -4.287 1.00 88.94 89 ALA A N 1
ATOM 721 C CA . ALA A 1 89 ? -7.591 -1.725 -4.307 1.00 88.94 89 ALA A CA 1
ATOM 722 C C . ALA A 1 89 ? -7.537 -2.265 -5.739 1.00 88.94 89 ALA A C 1
ATOM 724 O O . ALA A 1 89 ? -6.690 -3.109 -6.043 1.00 88.94 89 ALA A O 1
ATOM 725 N N . VAL A 1 90 ? -8.365 -1.724 -6.638 1.00 89.38 90 VAL A N 1
ATOM 726 C CA . VAL A 1 90 ? -8.317 -2.028 -8.074 1.00 89.38 90 VAL A CA 1
ATOM 727 C C . VAL A 1 90 ? -6.996 -1.5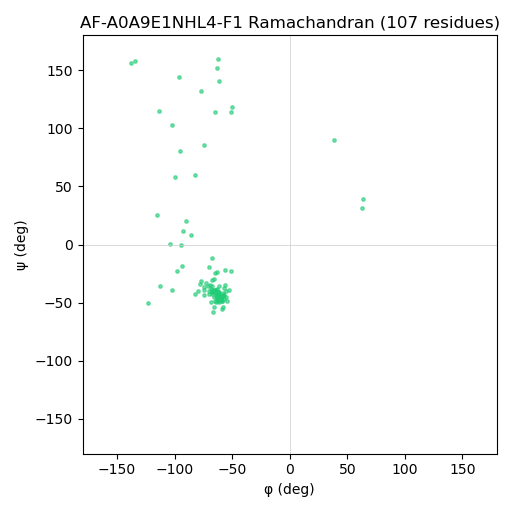66 -8.691 1.00 89.38 90 VAL A C 1
ATOM 729 O O . VAL A 1 90 ? -6.324 -2.348 -9.364 1.00 89.38 90 VAL A O 1
ATOM 732 N N . SER A 1 91 ? -6.585 -0.318 -8.451 1.00 86.62 91 SER A N 1
ATOM 733 C CA . SER A 1 91 ? -5.362 0.254 -9.038 1.00 86.62 91 SER A CA 1
ATOM 734 C C . SER A 1 91 ? -4.111 -0.506 -8.589 1.00 86.62 91 SER A C 1
ATOM 736 O O . SER A 1 91 ? -3.259 -0.856 -9.408 1.00 86.62 91 SER A O 1
ATOM 738 N N . LEU A 1 92 ? -4.028 -0.829 -7.297 1.00 84.88 92 LEU A N 1
ATOM 739 C CA . LEU A 1 92 ? -2.944 -1.616 -6.724 1.00 84.88 92 LEU A CA 1
ATOM 740 C C . LEU A 1 92 ? -3.006 -3.082 -7.180 1.00 84.88 92 LEU A C 1
ATOM 742 O O . LEU A 1 92 ? -1.980 -3.671 -7.517 1.00 84.88 92 LEU A O 1
ATOM 746 N N . GLY A 1 93 ? -4.198 -3.675 -7.265 1.00 85.56 93 GLY A N 1
ATOM 747 C CA . GLY A 1 93 ? -4.393 -5.013 -7.826 1.00 85.56 93 GLY A CA 1
ATOM 748 C C . GLY A 1 93 ? -3.902 -5.110 -9.272 1.00 85.56 93 GLY A C 1
ATOM 749 O O . GLY A 1 93 ? -3.208 -6.068 -9.628 1.00 85.56 93 GLY A O 1
ATOM 750 N N . ASN A 1 94 ? -4.176 -4.085 -10.080 1.00 80.81 94 ASN A N 1
ATOM 751 C CA . ASN A 1 94 ? -3.672 -3.962 -11.444 1.00 80.81 94 ASN A CA 1
ATOM 752 C C . ASN A 1 94 ? -2.148 -3.804 -11.472 1.00 80.81 94 ASN A C 1
ATOM 754 O O . ASN A 1 94 ? -1.503 -4.519 -12.229 1.00 80.81 94 ASN A O 1
ATOM 758 N N . LEU A 1 95 ? -1.555 -2.958 -10.618 1.00 77.81 95 LEU A N 1
ATOM 759 C CA . LEU A 1 95 ? -0.092 -2.812 -10.495 1.00 77.81 95 LEU A CA 1
ATOM 760 C C . LEU A 1 95 ? 0.587 -4.159 -10.224 1.00 77.81 95 LEU A C 1
ATOM 762 O O . LEU A 1 95 ? 1.530 -4.549 -10.914 1.00 77.81 95 LEU A O 1
ATOM 766 N N . LEU A 1 96 ? 0.057 -4.905 -9.256 1.00 76.56 96 LEU A N 1
ATOM 767 C CA . LEU A 1 96 ? 0.577 -6.213 -8.872 1.00 76.56 96 LEU A CA 1
ATOM 768 C C . LEU A 1 96 ? 0.366 -7.263 -9.965 1.00 76.56 96 LEU A C 1
ATOM 770 O O . LEU A 1 96 ? 1.230 -8.113 -10.161 1.00 76.56 96 LEU A O 1
ATOM 774 N N . THR A 1 97 ? -0.772 -7.226 -10.662 1.00 74.38 97 THR A N 1
ATOM 775 C CA . THR A 1 97 ? -1.101 -8.189 -11.720 1.00 74.38 97 THR A CA 1
ATOM 776 C C . THR A 1 97 ? -0.303 -7.918 -12.986 1.00 74.38 97 THR A C 1
ATOM 778 O O . THR A 1 97 ? 0.240 -8.862 -13.549 1.00 74.38 97 THR A O 1
ATOM 781 N N . SER A 1 98 ? -0.162 -6.661 -13.409 1.00 67.69 98 SER A N 1
ATOM 782 C CA . SER A 1 98 ? 0.690 -6.270 -14.537 1.00 67.69 98 SER A CA 1
ATOM 783 C C . SER A 1 98 ? 2.144 -6.652 -14.270 1.00 67.69 98 SER A C 1
ATOM 785 O O . SER A 1 98 ? 2.753 -7.337 -15.086 1.00 67.69 98 SER A O 1
ATOM 787 N N . GLY A 1 99 ? 2.657 -6.356 -13.070 1.00 61.91 99 GLY A N 1
ATOM 788 C CA . GLY A 1 99 ? 3.997 -6.774 -12.647 1.00 61.91 99 GLY A CA 1
ATOM 789 C C . GLY A 1 99 ? 4.179 -8.290 -12.440 1.00 61.91 99 GLY A C 1
ATOM 790 O O . GLY A 1 99 ? 5.309 -8.736 -12.252 1.00 61.91 99 GLY A O 1
ATOM 791 N N . MET A 1 100 ? 3.102 -9.091 -12.427 1.00 56.91 100 MET A N 1
ATOM 792 C CA . MET A 1 100 ? 3.154 -10.562 -12.334 1.00 56.91 100 MET A CA 1
ATOM 793 C C . MET A 1 100 ? 2.918 -11.271 -13.669 1.00 56.91 100 MET A C 1
ATOM 795 O O . MET A 1 100 ? 3.582 -12.268 -13.934 1.00 56.91 100 MET A O 1
ATOM 799 N N . LYS A 1 101 ? 1.993 -10.782 -14.504 1.00 52.22 101 LYS A N 1
ATOM 800 C CA . LYS A 1 101 ? 1.718 -11.326 -15.845 1.00 52.22 101 LYS A CA 1
ATOM 801 C C . LYS A 1 101 ? 2.879 -11.093 -16.802 1.00 52.22 101 LYS A C 1
ATOM 803 O O . LYS A 1 101 ? 3.108 -11.910 -17.682 1.00 52.22 101 LYS A O 1
ATOM 808 N N . MET A 1 102 ? 3.618 -10.007 -16.615 1.00 49.09 102 MET A N 1
ATOM 809 C CA . MET A 1 102 ? 4.781 -9.686 -17.432 1.00 49.09 102 MET A CA 1
ATOM 810 C C . MET A 1 102 ? 6.086 -10.277 -16.870 1.00 49.09 102 MET A C 1
ATOM 812 O O . MET A 1 102 ? 7.166 -9.824 -17.220 1.00 49.09 102 MET A O 1
ATOM 816 N N . ASN A 1 103 ? 6.003 -11.298 -16.009 1.00 45.25 103 ASN A N 1
ATOM 817 C CA . ASN A 1 103 ? 7.142 -12.150 -15.686 1.00 45.25 103 ASN A CA 1
ATOM 818 C C . ASN A 1 103 ? 7.077 -13.394 -16.592 1.00 45.25 103 ASN A C 1
ATOM 820 O O . ASN A 1 103 ? 6.576 -14.431 -16.141 1.00 45.25 103 ASN A O 1
ATOM 824 N N . PRO A 1 104 ? 7.522 -13.335 -17.866 1.00 41.28 104 PRO A N 1
ATOM 825 C CA . PRO A 1 104 ? 7.831 -14.558 -18.568 1.00 41.28 104 PRO A CA 1
ATOM 826 C C . PRO A 1 104 ? 9.017 -15.144 -17.811 1.00 41.28 104 PRO A C 1
ATOM 828 O O . PRO A 1 104 ? 10.102 -14.569 -17.743 1.00 41.28 104 PRO A O 1
ATOM 831 N N . THR A 1 105 ? 8.809 -16.286 -17.174 1.00 40.56 105 THR A N 1
ATOM 832 C CA . THR A 1 105 ? 9.935 -17.167 -16.893 1.00 40.56 105 THR A CA 1
ATOM 833 C C . THR A 1 105 ? 10.636 -17.337 -18.233 1.00 40.56 105 THR A C 1
ATOM 835 O O . THR A 1 105 ? 9.990 -17.834 -19.143 1.00 40.56 105 THR A O 1
ATOM 838 N N . LYS A 1 106 ? 11.871 -16.836 -18.369 1.00 43.56 106 LYS A N 1
ATOM 839 C CA . LYS A 1 106 ? 12.758 -17.099 -19.508 1.00 43.56 106 LYS A CA 1
ATOM 840 C C . LYS A 1 106 ? 12.033 -17.153 -20.865 1.00 43.56 106 LYS A C 1
ATOM 842 O O . LYS A 1 106 ? 11.667 -18.229 -21.328 1.00 43.56 106 LYS A O 1
ATOM 847 N N . MET A 1 107 ? 11.893 -16.027 -21.561 1.00 36.72 107 MET A N 1
ATOM 848 C CA . MET A 1 107 ? 12.020 -16.156 -23.014 1.00 36.72 107 MET A CA 1
ATOM 849 C C . MET A 1 107 ? 13.512 -16.332 -23.270 1.00 36.72 107 MET A C 1
ATOM 851 O O . MET A 1 107 ? 14.242 -15.356 -23.406 1.00 36.72 107 MET A O 1
ATOM 855 N N . ASP A 1 108 ? 13.950 -17.591 -23.171 1.00 38.84 108 ASP A N 1
ATOM 856 C CA . ASP A 1 108 ? 15.202 -18.039 -23.761 1.00 38.84 108 ASP A CA 1
ATOM 857 C C . ASP A 1 108 ? 15.192 -17.562 -25.223 1.00 38.84 108 ASP A C 1
ATOM 859 O O . ASP A 1 108 ? 14.293 -17.918 -25.992 1.00 38.84 108 ASP A O 1
ATOM 863 N N . VAL A 1 109 ? 16.159 -16.715 -25.569 1.00 36.84 109 VAL A N 1
ATOM 864 C CA . VAL A 1 109 ? 16.625 -16.497 -26.941 1.00 36.84 109 VAL A CA 1
ATOM 865 C C . VAL A 1 109 ? 18.128 -16.694 -26.919 1.00 36.84 109 VAL A C 1
ATOM 867 O O . VAL A 1 109 ? 18.774 -16.077 -26.039 1.00 36.84 109 VAL A O 1
#

Solvent-accessible surface area (backbone atoms only — not comparable to full-atom values): 6003 Å² total; per-residue (Å²): 132,63,64,65,63,55,50,54,52,38,39,50,24,16,55,66,26,33,61,70,62,27,50,64,52,61,71,35,95,87,49,75,68,54,66,68,55,41,32,53,30,37,48,38,18,57,74,43,3,46,57,49,34,50,49,47,48,56,74,77,59,70,53,71,58,72,69,64,50,51,56,48,52,48,53,30,56,76,29,53,41,54,93,35,41,68,59,23,52,52,40,47,48,46,54,56,45,54,67,50,72,49,55,68,79,73,81,83,126
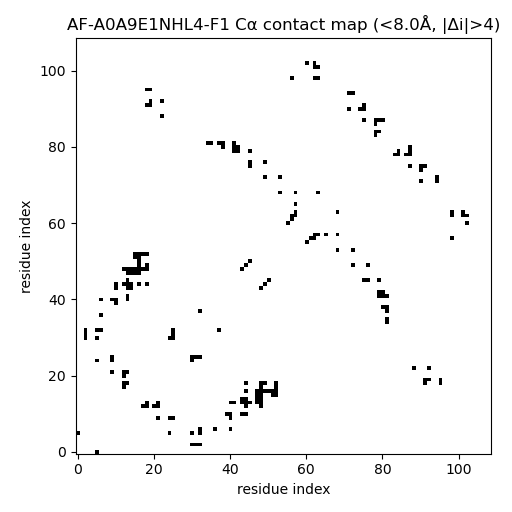
Nearest PDB structures (foldseek):
  7ae6-assembly1_B  TM=3.127E-01  e=3.414E+00  Aphanizomenon flos-aquae 2012/KM1/D3
  5jsn-assembly2_D  T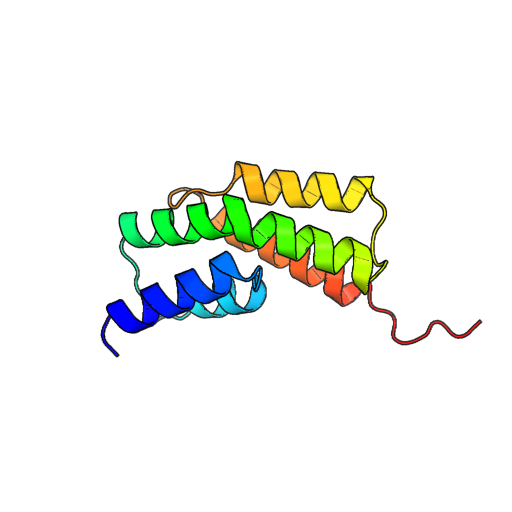M=2.416E-01  e=3.245E+00  unidentified

Mean predicted aligned error: 7.38 Å